Protein AF-A0A975JLU0-F1 (afdb_monomer)

Mean predicted aligned error: 11.68 Å

Solvent-accessible surface area (backbone atoms only — not comparable to full-atom values): 9708 Å² total; per-residue (Å²): 124,70,69,62,58,56,52,51,51,53,51,50,52,52,51,52,50,51,50,53,48,66,66,49,49,60,54,53,50,54,51,49,51,50,54,48,49,54,52,51,54,42,46,52,47,40,55,50,50,52,53,46,51,52,50,50,52,50,43,53,51,39,35,53,50,15,41,50,25,46,52,47,26,76,80,38,80,85,50,70,67,48,69,71,63,79,59,66,62,58,52,51,54,28,56,73,78,36,52,88,54,36,66,60,56,53,49,49,53,51,53,49,50,53,51,52,51,52,52,52,51,53,48,51,56,22,58,77,49,46,83,79,14,50,64,56,57,69,44,43,51,56,52,54,41,55,54,48,50,54,53,48,67,54,47,52,59,51,52,52,54,51,50,60,73,72,36,68,72,84,80,76,72,72,85,124

Secondary structure (DSSP, 8-state):
-HHHHHHHHHHHHHHHHHHHHHHHHHHHHHHHHHHHHHHHHHHHHHHHHHHHHHHHHHHHHHHHHHHHHHHHHHH-TTSPPPPPPPSHHHHHHHHHH-GGGHHHHHHHHHHHHHHHHHHHHHHHHHHHTGGGGHHHHHHHHHHHHHHHHHHHHHHHHHHHHHHHHHSPP-------

Foldseek 3Di:
DVVVVVVVVVVVVVVVVVVVCVVVVVVVVVVVVVVVVVVVLLVVLVVLLVVLLVVLVVQVVQLVQLLVQLLVCLVPVPRDRRDRDDCVVNLVSCVPRPVVLNVLVVVLVVVLVVVVVVLVVLCVVLVVVPPVSVVVNSCSSVVNSVVNVVSSVVSSVVSSVSSVVVRDDDPPPDDD

Nearest PDB structures (foldseek):
  3ja6-assembly1_H  TM=2.411E-01  e=6.064E+00  Escherichia coli

Structure (mmCIF, N/CA/C/O backbone):
data_AF-A0A975JLU0-F1
#
_entry.id   AF-A0A975JLU0-F1
#
loop_
_atom_site.group_PDB
_atom_site.id
_atom_site.type_symbol
_atom_site.label_atom_id
_atom_site.label_alt_id
_atom_site.label_comp_id
_atom_site.label_asym_id
_atom_site.label_entity_id
_atom_site.label_seq_id
_atom_site.pdbx_PDB_ins_code
_atom_site.Cartn_x
_atom_site.Cartn_y
_atom_site.Cartn_z
_atom_site.occupancy
_atom_site.B_iso_or_equiv
_atom_site.auth_seq_id
_atom_site.auth_comp_id
_atom_site.auth_asym_id
_atom_site.auth_atom_id
_atom_site.pdbx_PDB_model_num
ATOM 1 N N . MET A 1 1 ? 50.603 -13.512 -66.725 1.00 51.28 1 MET A N 1
ATOM 2 C CA . MET A 1 1 ? 50.697 -12.509 -65.638 1.00 51.28 1 MET A CA 1
ATOM 3 C C . MET A 1 1 ? 49.348 -11.945 -65.175 1.00 51.28 1 MET A C 1
ATOM 5 O O . MET A 1 1 ? 49.308 -11.326 -64.126 1.00 51.28 1 MET A O 1
ATOM 9 N N . THR A 1 2 ? 48.236 -12.146 -65.889 1.00 54.81 2 THR A N 1
ATOM 10 C CA . THR A 1 2 ? 46.916 -11.590 -65.521 1.00 54.81 2 THR A CA 1
ATOM 11 C C . THR A 1 2 ? 46.152 -12.393 -64.455 1.00 54.81 2 THR A C 1
ATOM 13 O O . THR A 1 2 ? 45.410 -11.800 -63.679 1.00 54.81 2 THR A O 1
ATOM 16 N N . ASN A 1 3 ? 46.369 -13.711 -64.353 1.00 59.28 3 ASN A N 1
ATOM 17 C CA . ASN A 1 3 ? 45.672 -14.564 -63.372 1.00 59.28 3 ASN A CA 1
ATOM 18 C C . ASN A 1 3 ? 46.152 -14.389 -61.921 1.00 59.28 3 ASN A C 1
ATOM 20 O O . ASN A 1 3 ? 45.347 -14.504 -61.003 1.00 59.28 3 ASN A O 1
ATOM 24 N N . GLU A 1 4 ? 47.432 -14.087 -61.691 1.00 55.72 4 GLU A N 1
ATOM 25 C CA . GLU A 1 4 ? 47.966 -13.923 -60.328 1.00 55.72 4 GLU A CA 1
ATOM 26 C C . GLU A 1 4 ? 47.479 -12.625 -59.670 1.00 55.72 4 GLU A C 1
ATOM 28 O O . GLU A 1 4 ? 47.138 -12.618 -58.491 1.00 55.72 4 GLU A O 1
ATOM 33 N N . VAL A 1 5 ? 47.347 -11.543 -60.444 1.00 59.03 5 VAL A N 1
ATOM 34 C CA . VAL A 1 5 ? 46.855 -10.247 -59.945 1.00 59.03 5 VAL A CA 1
ATOM 35 C C . VAL A 1 5 ? 45.383 -10.335 -59.528 1.00 59.03 5 VAL A C 1
ATOM 37 O O . VAL A 1 5 ? 45.006 -9.811 -58.482 1.00 59.03 5 VAL A O 1
ATOM 40 N N . ALA A 1 6 ? 44.554 -11.053 -60.294 1.00 59.97 6 ALA A N 1
ATOM 41 C CA . ALA A 1 6 ? 43.147 -11.267 -59.954 1.00 59.97 6 ALA A CA 1
ATOM 42 C C . ALA A 1 6 ? 42.980 -12.079 -58.656 1.00 59.97 6 ALA A C 1
ATOM 44 O O . ALA A 1 6 ? 42.126 -11.760 -57.829 1.00 59.97 6 ALA A O 1
ATOM 45 N N . LEU A 1 7 ? 43.829 -13.090 -58.444 1.00 61.34 7 LEU A N 1
ATOM 46 C CA . LEU A 1 7 ? 43.774 -13.955 -57.264 1.00 61.34 7 LEU A CA 1
ATOM 47 C C . LEU A 1 7 ? 44.225 -13.222 -55.988 1.00 61.34 7 LEU A C 1
ATOM 49 O O . LEU A 1 7 ? 43.607 -13.380 -54.936 1.00 61.34 7 LEU A O 1
ATOM 53 N N . VAL A 1 8 ? 45.233 -12.350 -56.095 1.00 67.25 8 VAL A N 1
ATOM 54 C CA . VAL A 1 8 ? 45.693 -11.488 -54.991 1.00 67.25 8 VAL A CA 1
ATOM 55 C C . VAL A 1 8 ? 44.637 -10.450 -54.605 1.00 67.25 8 VAL A C 1
ATOM 57 O O . VAL A 1 8 ? 44.420 -10.216 -53.418 1.00 67.25 8 VAL A O 1
ATOM 60 N N . ILE A 1 9 ? 43.929 -9.863 -55.576 1.00 63.38 9 ILE A N 1
ATOM 61 C CA . ILE A 1 9 ? 42.863 -8.885 -55.304 1.00 63.38 9 ILE A CA 1
ATOM 62 C C . ILE A 1 9 ? 41.672 -9.547 -54.597 1.00 63.38 9 ILE A C 1
ATOM 64 O O . ILE A 1 9 ? 41.168 -9.006 -53.614 1.00 63.38 9 ILE A O 1
ATOM 68 N N . VAL A 1 10 ? 41.248 -10.735 -55.040 1.00 66.25 10 VAL A N 1
ATOM 69 C CA . VAL A 1 10 ? 40.150 -11.476 -54.391 1.00 66.25 10 VAL A CA 1
ATOM 70 C C . VAL A 1 10 ? 40.536 -11.902 -52.972 1.00 66.25 10 VAL A C 1
ATOM 72 O O . VAL A 1 10 ? 39.734 -11.743 -52.051 1.00 66.25 10 VAL A O 1
ATOM 75 N N . ALA A 1 11 ? 41.772 -12.366 -52.765 1.00 64.94 11 ALA A N 1
ATOM 76 C CA . ALA A 1 11 ? 42.277 -12.698 -51.435 1.00 64.94 11 ALA A CA 1
ATOM 77 C C . ALA A 1 11 ? 42.342 -11.462 -50.518 1.00 64.94 11 ALA A C 1
ATOM 79 O O . ALA A 1 11 ? 41.907 -11.527 -49.369 1.00 64.94 11 ALA A O 1
ATOM 80 N N . ALA A 1 12 ? 42.806 -10.317 -51.026 1.00 57.72 12 ALA A N 1
ATOM 81 C CA . ALA A 1 12 ? 42.877 -9.072 -50.263 1.00 57.72 12 ALA A CA 1
ATOM 82 C C . ALA A 1 12 ? 41.486 -8.550 -49.862 1.00 57.72 12 ALA A C 1
ATOM 84 O O . ALA A 1 12 ? 41.277 -8.188 -48.706 1.00 57.72 12 ALA A O 1
ATOM 85 N N . ILE A 1 13 ? 40.511 -8.567 -50.776 1.00 63.78 13 ILE A N 1
ATOM 86 C CA . ILE A 1 13 ? 39.129 -8.149 -50.485 1.00 63.78 13 ILE A CA 1
ATOM 87 C C . ILE A 1 13 ? 38.467 -9.117 -49.494 1.00 63.78 13 ILE A C 1
ATOM 89 O O . ILE A 1 13 ? 37.795 -8.675 -48.563 1.00 63.78 13 ILE A O 1
ATOM 93 N N . GLY A 1 14 ? 38.699 -10.426 -49.641 1.00 57.22 14 GLY A N 1
ATOM 94 C CA . GLY A 1 14 ? 38.189 -11.445 -48.722 1.00 57.22 14 GLY A CA 1
ATOM 95 C C . GLY A 1 14 ? 38.720 -11.284 -47.293 1.00 57.22 14 GLY A C 1
ATOM 96 O O . GLY A 1 14 ? 37.941 -11.356 -46.342 1.00 57.22 14 GLY A O 1
ATOM 97 N N . VAL A 1 15 ? 40.018 -10.997 -47.139 1.00 58.75 15 VAL A N 1
ATOM 98 C CA . VAL A 1 15 ? 40.673 -10.761 -45.837 1.00 58.75 15 VAL A CA 1
ATOM 99 C C . VAL A 1 15 ? 40.237 -9.431 -45.213 1.00 58.75 15 VAL A C 1
ATOM 101 O O . VAL A 1 15 ? 39.963 -9.378 -44.017 1.00 58.75 15 VAL A O 1
ATOM 104 N N . ILE A 1 16 ? 40.090 -8.362 -46.004 1.00 58.69 16 ILE A N 1
ATOM 105 C CA . ILE A 1 16 ? 39.598 -7.065 -45.505 1.00 58.69 16 ILE A CA 1
ATOM 106 C C . ILE A 1 16 ? 38.128 -7.167 -45.075 1.00 58.69 16 ILE A C 1
ATOM 108 O O . ILE A 1 16 ? 37.760 -6.644 -44.024 1.00 58.69 16 ILE A O 1
ATOM 112 N N . GLY A 1 17 ? 37.292 -7.878 -45.837 1.00 56.75 17 GLY A N 1
ATOM 113 C CA . GLY A 1 17 ? 35.885 -8.102 -45.501 1.00 56.75 17 GLY A CA 1
ATOM 114 C C . GLY A 1 17 ? 35.692 -8.945 -44.236 1.00 56.75 17 GLY A C 1
ATOM 115 O O . GLY A 1 17 ? 34.852 -8.611 -43.401 1.00 56.75 17 GLY A O 1
ATOM 116 N N . THR A 1 18 ? 36.500 -9.994 -44.044 1.00 59.56 18 THR A N 1
ATOM 117 C CA . THR A 1 18 ? 36.472 -10.799 -42.808 1.00 59.56 18 THR A CA 1
ATOM 118 C C . THR A 1 18 ? 37.013 -10.030 -41.606 1.00 59.56 18 THR A C 1
ATOM 120 O O . THR A 1 18 ? 36.393 -10.080 -40.546 1.00 59.56 18 THR A O 1
ATOM 123 N N . LEU A 1 19 ? 38.083 -9.241 -41.770 1.00 54.47 19 LEU A N 1
ATOM 124 C CA . LEU A 1 19 ? 38.583 -8.350 -40.718 1.00 54.47 19 LEU A CA 1
ATOM 125 C C . LEU A 1 19 ? 37.526 -7.311 -40.317 1.00 54.47 19 LEU A C 1
ATOM 127 O O . LEU A 1 19 ? 37.208 -7.191 -39.133 1.00 54.47 19 LEU A O 1
ATOM 131 N N . ALA A 1 20 ? 36.901 -6.630 -41.280 1.00 55.19 20 ALA A N 1
ATOM 132 C CA . ALA A 1 20 ? 35.824 -5.676 -41.018 1.00 55.19 20 ALA A CA 1
ATOM 133 C C . ALA A 1 20 ? 34.623 -6.330 -40.307 1.00 55.19 20 ALA A C 1
ATOM 135 O O . ALA A 1 20 ? 34.105 -5.773 -39.338 1.00 55.19 20 ALA A O 1
ATOM 136 N N . ALA A 1 21 ? 34.225 -7.544 -40.705 1.00 54.06 21 ALA A N 1
ATOM 137 C CA . ALA A 1 21 ? 33.170 -8.299 -40.027 1.00 54.06 21 ALA A CA 1
ATOM 138 C C . ALA A 1 21 ? 33.541 -8.653 -38.573 1.00 54.06 21 ALA A C 1
ATOM 140 O O . ALA A 1 21 ? 32.705 -8.521 -37.678 1.00 54.06 21 ALA A O 1
ATOM 141 N N . SER A 1 22 ? 34.797 -9.025 -38.305 1.00 57.69 22 SER A N 1
ATOM 142 C CA . SER A 1 22 ? 35.272 -9.326 -36.946 1.00 57.69 22 SER A CA 1
ATOM 143 C C . SER A 1 22 ? 35.394 -8.102 -36.030 1.00 57.69 22 SER A C 1
ATOM 145 O O . SER A 1 22 ? 35.267 -8.251 -34.818 1.00 57.69 22 SER A O 1
ATOM 147 N N . PHE A 1 23 ? 35.554 -6.891 -36.575 1.00 57.53 23 PHE A N 1
ATOM 148 C CA . PHE A 1 23 ? 35.506 -5.657 -35.780 1.00 57.53 23 PHE A CA 1
ATOM 149 C C . PHE A 1 23 ? 34.082 -5.168 -35.519 1.00 57.53 23 PHE A C 1
ATOM 151 O O . PHE A 1 23 ? 33.832 -4.578 -34.474 1.00 57.53 23 PHE A O 1
ATOM 158 N N . VAL A 1 24 ? 33.140 -5.420 -36.428 1.00 55.19 24 VAL A N 1
ATOM 159 C CA . VAL A 1 24 ? 31.769 -4.894 -36.339 1.00 55.19 24 VAL A CA 1
ATOM 160 C C . VAL A 1 24 ? 30.826 -5.856 -35.597 1.00 55.19 24 VAL A C 1
ATOM 162 O O . VAL A 1 24 ? 29.958 -5.412 -34.843 1.00 55.19 24 VAL A O 1
ATOM 165 N N . SER A 1 25 ? 31.036 -7.172 -35.713 1.00 59.91 25 SER A N 1
ATOM 166 C CA . SER A 1 25 ? 30.231 -8.205 -35.036 1.00 59.91 25 SER A CA 1
ATOM 167 C C . SER A 1 25 ? 30.176 -8.065 -33.500 1.00 59.91 25 SER A C 1
ATOM 169 O O . SER A 1 25 ? 29.077 -8.152 -32.950 1.00 59.91 25 SER A O 1
ATOM 171 N N . PRO A 1 26 ? 31.278 -7.772 -32.777 1.00 66.44 26 PRO A N 1
ATOM 172 C CA . PRO A 1 26 ? 31.238 -7.600 -31.322 1.00 66.44 26 PRO A CA 1
ATOM 173 C C . PRO A 1 26 ? 30.412 -6.386 -30.877 1.00 66.44 26 PRO A C 1
ATOM 175 O O . PRO A 1 26 ? 29.805 -6.413 -29.808 1.00 66.44 26 PRO A O 1
ATOM 178 N N . PHE A 1 27 ? 30.360 -5.317 -31.681 1.00 66.81 27 PHE A N 1
ATOM 179 C CA . PHE A 1 27 ? 29.538 -4.143 -31.370 1.00 66.81 27 PHE A CA 1
ATOM 180 C C . PHE A 1 27 ? 28.050 -4.431 -31.555 1.00 66.81 27 PHE A C 1
ATOM 182 O O . PHE A 1 27 ? 27.261 -4.051 -30.693 1.00 66.81 27 PHE A O 1
ATOM 189 N N . TYR A 1 28 ? 27.664 -5.144 -32.619 1.00 65.81 28 TYR A N 1
ATOM 190 C CA . TYR A 1 28 ? 26.274 -5.568 -32.808 1.00 65.81 28 TYR A CA 1
ATOM 191 C C . TYR A 1 28 ? 25.832 -6.592 -31.764 1.00 65.81 28 TYR A C 1
ATOM 193 O O . TYR A 1 28 ? 24.718 -6.480 -31.265 1.00 65.81 28 TYR A O 1
ATOM 201 N N . GLN A 1 29 ? 26.697 -7.535 -31.381 1.00 71.06 29 GLN A N 1
ATOM 202 C CA . GLN A 1 29 ? 26.405 -8.477 -30.296 1.00 71.06 29 GLN A CA 1
ATOM 203 C C . GLN A 1 29 ? 26.200 -7.746 -28.967 1.00 71.06 29 GLN A C 1
ATOM 205 O O . GLN A 1 29 ? 25.155 -7.914 -28.350 1.00 71.06 29 GLN A O 1
ATOM 210 N N . ARG A 1 30 ? 27.107 -6.836 -28.581 1.00 72.44 30 ARG A N 1
ATOM 211 C CA . ARG A 1 30 ? 26.947 -6.023 -27.361 1.00 72.44 30 ARG A CA 1
ATOM 212 C C . ARG A 1 30 ? 25.709 -5.126 -27.402 1.00 72.44 30 ARG A C 1
ATOM 214 O O . ARG A 1 30 ? 25.048 -4.958 -26.384 1.00 72.44 30 ARG A O 1
ATOM 221 N N . ALA A 1 31 ? 25.396 -4.525 -28.550 1.00 69.25 31 ALA A N 1
ATOM 222 C CA . ALA A 1 31 ? 24.196 -3.704 -28.706 1.00 69.25 31 ALA A CA 1
ATOM 223 C C . ALA A 1 31 ? 22.915 -4.547 -28.624 1.00 69.25 31 ALA A C 1
ATOM 225 O O . ALA A 1 31 ? 21.943 -4.123 -28.006 1.00 69.25 31 ALA A O 1
ATOM 226 N N . HIS A 1 32 ? 22.923 -5.750 -29.201 1.00 72.94 32 HIS A N 1
ATOM 227 C CA . HIS A 1 32 ? 21.802 -6.682 -29.143 1.00 72.94 32 HIS A CA 1
ATOM 228 C C . HIS A 1 32 ? 21.592 -7.247 -27.732 1.00 72.94 32 HIS A C 1
ATOM 230 O O . HIS A 1 32 ? 20.457 -7.304 -27.271 1.00 72.94 32 HIS A O 1
ATOM 236 N N . GLU A 1 33 ? 22.667 -7.597 -27.023 1.00 74.88 33 GLU A N 1
ATOM 237 C CA . GLU A 1 33 ? 22.627 -8.029 -25.621 1.00 74.88 33 GLU A CA 1
ATOM 238 C C . GLU A 1 33 ? 22.099 -6.924 -24.705 1.00 74.88 33 GLU A C 1
ATOM 240 O O . GLU A 1 33 ? 21.206 -7.185 -23.907 1.00 74.88 33 GLU A O 1
ATOM 245 N N . LYS A 1 34 ? 22.576 -5.680 -24.867 1.00 76.06 34 LYS A N 1
ATOM 246 C CA . LYS A 1 34 ? 22.047 -4.522 -24.127 1.00 76.06 34 LYS A CA 1
ATOM 247 C C . LYS A 1 34 ? 20.566 -4.299 -24.398 1.00 76.06 34 LYS A C 1
ATOM 249 O O . LYS A 1 34 ? 19.791 -4.167 -23.464 1.00 76.06 34 LYS A O 1
ATOM 254 N N . TRP A 1 35 ? 20.163 -4.321 -25.664 1.00 76.19 35 TRP A N 1
ATOM 255 C CA . TRP A 1 35 ? 18.760 -4.178 -26.049 1.00 76.19 35 TRP A CA 1
ATOM 256 C C . TRP A 1 35 ? 17.877 -5.294 -25.477 1.00 76.19 35 TRP A C 1
ATOM 258 O O . TRP A 1 35 ? 16.734 -5.050 -25.089 1.00 76.19 35 TRP A O 1
ATOM 268 N N . LYS A 1 36 ? 18.393 -6.528 -25.429 1.00 75.88 36 LYS A N 1
ATOM 269 C CA . LYS A 1 36 ? 17.683 -7.668 -24.846 1.00 75.88 36 LYS A CA 1
ATOM 270 C C . LYS A 1 36 ? 17.549 -7.504 -23.331 1.00 75.88 36 LYS A C 1
ATOM 272 O O . LYS A 1 36 ? 16.439 -7.643 -22.831 1.00 75.88 36 LYS A O 1
ATOM 277 N N . ALA A 1 37 ? 18.633 -7.135 -22.649 1.00 77.31 37 ALA A N 1
ATOM 278 C CA . ALA A 1 37 ? 18.637 -6.848 -21.217 1.00 77.31 37 ALA A CA 1
ATOM 279 C C . ALA A 1 37 ? 17.658 -5.716 -20.867 1.00 77.31 37 ALA A C 1
ATOM 281 O O . ALA A 1 37 ? 16.823 -5.885 -19.993 1.00 77.31 37 ALA A O 1
ATOM 282 N N . GLU A 1 38 ? 17.653 -4.618 -21.629 1.00 79.12 38 GLU A N 1
ATOM 283 C CA . GLU A 1 38 ? 16.704 -3.513 -21.435 1.00 79.12 38 GLU A CA 1
ATOM 284 C C . GLU A 1 38 ? 15.244 -3.966 -21.581 1.00 79.12 38 GLU A C 1
ATOM 286 O O . GLU A 1 38 ? 14.379 -3.539 -20.819 1.00 79.12 38 GLU A O 1
ATOM 291 N N . ARG A 1 39 ? 14.934 -4.845 -22.544 1.00 81.12 39 ARG A N 1
ATOM 292 C CA . ARG A 1 39 ? 13.573 -5.387 -22.694 1.00 81.12 39 ARG A CA 1
ATOM 293 C C . ARG A 1 39 ? 13.184 -6.328 -21.560 1.00 81.12 39 ARG A C 1
ATOM 295 O O . ARG A 1 39 ? 12.021 -6.306 -21.158 1.00 81.12 39 ARG A O 1
ATOM 302 N N . GLU A 1 40 ? 14.117 -7.152 -21.095 1.00 81.75 40 GLU A N 1
ATOM 303 C CA . GLU A 1 40 ? 13.920 -8.053 -19.956 1.00 81.75 40 GLU A CA 1
ATOM 304 C C . GLU A 1 40 ? 13.697 -7.241 -18.670 1.00 81.75 40 GLU A C 1
ATOM 306 O O . GLU A 1 40 ? 12.698 -7.461 -17.990 1.00 81.75 40 GLU A O 1
ATOM 311 N N . ASP A 1 41 ? 14.505 -6.211 -18.412 1.00 82.56 41 ASP A N 1
ATOM 312 C CA . ASP A 1 41 ? 14.335 -5.292 -17.279 1.00 82.56 41 ASP A CA 1
ATOM 313 C C . ASP A 1 41 ? 12.979 -4.569 -17.331 1.00 82.56 41 ASP A C 1
ATOM 315 O O . ASP A 1 41 ? 12.260 -4.484 -16.335 1.00 82.56 41 ASP A O 1
ATOM 319 N N . GLN A 1 42 ? 12.566 -4.101 -18.514 1.00 85.25 42 GLN A N 1
ATOM 320 C CA . GLN A 1 42 ? 11.252 -3.478 -18.696 1.00 85.25 42 GLN A CA 1
ATOM 321 C C . GLN A 1 42 ? 10.086 -4.456 -18.516 1.00 85.25 42 GLN A C 1
ATOM 323 O O . GLN A 1 42 ? 8.978 -4.030 -18.182 1.00 85.25 42 GLN A O 1
ATOM 328 N N . ALA A 1 43 ? 10.273 -5.740 -18.823 1.00 86.50 43 ALA A N 1
ATOM 329 C CA . ALA A 1 43 ? 9.273 -6.769 -18.551 1.00 86.50 43 ALA A CA 1
ATOM 330 C C . ALA A 1 43 ? 9.168 -7.014 -17.041 1.00 86.50 43 ALA A C 1
ATOM 332 O O . ALA A 1 43 ? 8.073 -6.932 -16.499 1.00 86.50 43 ALA A O 1
ATOM 333 N N . ILE A 1 44 ? 10.304 -7.155 -16.351 1.00 89.31 44 ILE A N 1
ATOM 334 C CA . ILE A 1 44 ? 10.356 -7.323 -14.893 1.00 89.31 44 ILE A CA 1
ATOM 335 C C . ILE A 1 44 ? 9.669 -6.156 -14.175 1.00 89.31 44 ILE A C 1
ATOM 337 O O . ILE A 1 44 ? 8.880 -6.382 -13.263 1.00 89.31 44 ILE A O 1
ATOM 341 N N . LEU A 1 45 ? 9.919 -4.909 -14.590 1.00 89.00 45 LEU A N 1
ATOM 342 C CA . LEU A 1 45 ? 9.258 -3.742 -13.992 1.00 89.00 45 LEU A CA 1
ATOM 343 C C . LEU A 1 45 ? 7.735 -3.777 -14.162 1.00 89.00 45 LEU A C 1
ATOM 345 O O . LEU A 1 45 ? 7.013 -3.388 -13.250 1.00 89.00 45 LEU A O 1
ATOM 349 N N . ARG A 1 46 ? 7.233 -4.262 -15.302 1.00 89.50 46 ARG A N 1
ATOM 350 C CA . ARG A 1 46 ? 5.790 -4.416 -15.529 1.00 89.50 46 ARG A CA 1
ATOM 351 C C . ARG A 1 46 ? 5.193 -5.508 -14.652 1.00 89.50 46 ARG A C 1
ATOM 353 O O . ARG A 1 46 ? 4.206 -5.241 -13.974 1.00 89.50 46 ARG A O 1
ATOM 360 N N . ASP A 1 47 ? 5.832 -6.672 -14.601 1.00 92.88 47 ASP A N 1
ATOM 361 C CA . ASP A 1 47 ? 5.390 -7.788 -13.761 1.00 92.88 47 ASP A CA 1
ATOM 362 C C . ASP A 1 47 ? 5.359 -7.379 -12.279 1.00 92.88 47 ASP A C 1
ATOM 364 O O . ASP A 1 47 ? 4.440 -7.720 -11.539 1.00 92.88 47 ASP A O 1
ATOM 368 N N . LYS A 1 48 ? 6.342 -6.584 -11.835 1.00 92.94 48 LYS A N 1
ATO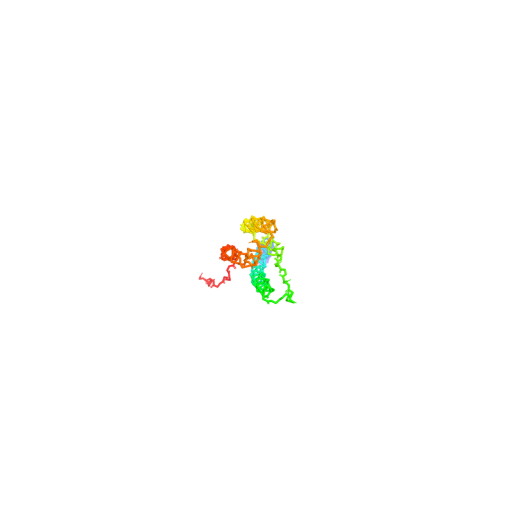M 369 C CA . LYS A 1 48 ? 6.398 -6.078 -10.457 1.00 92.94 48 LYS A CA 1
ATOM 370 C C . LYS A 1 48 ? 5.408 -4.957 -10.176 1.00 92.94 48 LYS A C 1
ATOM 372 O O . LYS A 1 48 ? 4.954 -4.848 -9.040 1.00 92.94 48 LYS A O 1
ATOM 377 N N . ALA A 1 49 ? 5.050 -4.150 -11.172 1.00 91.44 49 ALA A N 1
ATOM 378 C CA . ALA A 1 49 ? 3.961 -3.188 -11.039 1.00 91.44 49 ALA A CA 1
ATOM 379 C C . ALA A 1 49 ? 2.612 -3.904 -10.868 1.00 91.44 49 ALA A C 1
ATOM 381 O O . ALA A 1 49 ? 1.829 -3.515 -10.006 1.00 91.44 49 ALA A O 1
ATOM 382 N N . GLU A 1 50 ? 2.368 -4.965 -11.643 1.00 92.44 50 GLU A N 1
ATOM 383 C CA . GLU A 1 50 ? 1.170 -5.804 -11.520 1.00 92.44 50 GLU A CA 1
ATOM 384 C C . GLU A 1 50 ? 1.110 -6.486 -10.149 1.00 92.44 50 GLU A C 1
ATOM 386 O O . GLU A 1 50 ? 0.128 -6.315 -9.430 1.00 92.44 50 GLU A O 1
ATOM 391 N N . GLU A 1 51 ? 2.207 -7.123 -9.717 1.00 93.50 51 GLU A N 1
ATOM 392 C CA . GLU A 1 51 ? 2.305 -7.715 -8.375 1.00 93.50 51 GLU A CA 1
ATOM 393 C C . GLU A 1 51 ? 2.027 -6.675 -7.276 1.00 93.50 51 GLU A C 1
ATOM 395 O O . GLU A 1 51 ? 1.326 -6.955 -6.306 1.00 93.50 51 GLU A O 1
ATOM 400 N N . LEU A 1 52 ? 2.535 -5.447 -7.422 1.00 92.94 52 LEU A N 1
ATOM 401 C CA . LEU A 1 52 ? 2.287 -4.375 -6.459 1.00 92.94 52 LEU A CA 1
ATOM 402 C C . LEU A 1 52 ? 0.819 -3.925 -6.451 1.00 92.94 52 LEU A C 1
ATOM 404 O O . LEU A 1 52 ? 0.284 -3.615 -5.387 1.00 92.94 52 LEU A O 1
ATOM 408 N N . PHE A 1 53 ? 0.149 -3.891 -7.602 1.00 92.38 53 PHE A N 1
ATOM 409 C CA . PHE A 1 53 ? -1.272 -3.551 -7.672 1.00 92.38 53 PHE A CA 1
ATOM 410 C C . PHE A 1 53 ? -2.157 -4.618 -7.035 1.00 92.38 53 PHE A C 1
ATOM 412 O O . PHE A 1 53 ? -3.054 -4.247 -6.272 1.00 92.38 53 PHE A O 1
ATOM 419 N N . ASP A 1 54 ? -1.852 -5.892 -7.267 1.00 92.94 54 ASP A N 1
ATOM 420 C CA . ASP A 1 54 ? -2.542 -7.019 -6.640 1.00 92.94 54 ASP A CA 1
ATOM 421 C C . ASP A 1 54 ? -2.369 -7.005 -5.118 1.00 92.94 54 ASP A C 1
ATOM 423 O O . ASP A 1 54 ? -3.329 -7.193 -4.368 1.00 92.94 54 ASP A O 1
ATOM 427 N N . GLU A 1 55 ? -1.158 -6.716 -4.636 1.00 92.69 55 GLU A N 1
ATOM 428 C CA . GLU A 1 55 ? -0.888 -6.586 -3.203 1.00 92.69 55 GLU A CA 1
ATOM 429 C C . GLU A 1 55 ? -1.639 -5.400 -2.584 1.00 92.69 55 GLU A C 1
ATOM 431 O O . GLU A 1 55 ? -2.175 -5.515 -1.481 1.00 92.69 55 GLU A O 1
ATOM 436 N N . ILE A 1 56 ? -1.759 -4.277 -3.300 1.00 90.25 56 ILE A N 1
ATOM 437 C CA . ILE A 1 56 ? -2.586 -3.142 -2.868 1.00 90.25 56 ILE A CA 1
ATOM 438 C C . ILE A 1 56 ? -4.071 -3.534 -2.801 1.00 90.25 56 ILE A C 1
ATOM 440 O O . ILE A 1 56 ? -4.744 -3.188 -1.830 1.00 90.25 56 ILE A O 1
ATOM 444 N N . ASP A 1 57 ? -4.597 -4.265 -3.785 1.00 89.00 57 ASP A N 1
ATOM 445 C CA . ASP A 1 57 ? -6.000 -4.704 -3.777 1.00 89.00 57 ASP A CA 1
ATOM 446 C C . ASP A 1 57 ? -6.280 -5.724 -2.665 1.00 89.00 57 ASP A C 1
ATOM 448 O O . ASP A 1 57 ? -7.285 -5.622 -1.950 1.00 89.00 57 ASP A O 1
ATOM 452 N N . SER A 1 58 ? -5.359 -6.666 -2.455 1.00 89.88 58 SER A N 1
ATOM 453 C CA . SER A 1 58 ? -5.394 -7.613 -1.338 1.00 89.88 58 SER A CA 1
ATOM 454 C C . SER A 1 58 ? -5.395 -6.883 0.006 1.00 89.88 58 SER A C 1
ATOM 456 O O . SER A 1 58 ? -6.216 -7.176 0.879 1.00 89.88 58 SER A O 1
ATOM 458 N N . TYR A 1 59 ? -4.545 -5.864 0.151 1.00 88.00 59 TYR A N 1
ATOM 459 C CA . TYR A 1 59 ? -4.479 -5.024 1.342 1.00 88.00 59 TYR A CA 1
ATOM 460 C C . TYR A 1 59 ? -5.800 -4.297 1.618 1.00 88.00 59 TYR A C 1
ATOM 462 O O . TYR A 1 59 ? -6.305 -4.334 2.742 1.00 88.00 59 TYR A O 1
ATOM 470 N N . VAL A 1 60 ? -6.405 -3.688 0.593 1.00 85.00 60 VAL A N 1
ATOM 471 C CA . VAL A 1 60 ? -7.712 -3.016 0.702 1.00 85.00 60 VAL A CA 1
ATOM 472 C C . VAL A 1 60 ? -8.797 -3.989 1.140 1.00 85.00 60 VAL A C 1
ATOM 474 O O . VAL A 1 60 ? -9.569 -3.682 2.050 1.00 85.00 60 VAL A O 1
ATOM 477 N N . SER A 1 61 ? -8.851 -5.166 0.516 1.00 86.06 61 SER A N 1
ATOM 478 C CA . SER A 1 61 ? -9.826 -6.206 0.847 1.00 86.06 61 SER A CA 1
ATOM 479 C C . SER A 1 61 ? -9.642 -6.714 2.278 1.00 86.06 61 SER A C 1
ATOM 481 O O . SER A 1 61 ? -10.601 -6.760 3.053 1.00 86.06 61 SER A O 1
ATOM 483 N N . GLY A 1 62 ? -8.405 -7.029 2.673 1.00 85.50 62 GLY A N 1
ATOM 484 C CA . GLY A 1 62 ? -8.075 -7.475 4.027 1.00 85.50 62 GLY A CA 1
ATOM 485 C C . GLY A 1 62 ? -8.439 -6.430 5.079 1.00 85.50 62 GLY A C 1
ATOM 486 O O . GLY A 1 62 ? -9.027 -6.758 6.109 1.00 85.50 62 GLY A O 1
ATOM 487 N N . TYR A 1 63 ? -8.185 -5.157 4.784 1.00 80.44 63 TYR A N 1
ATOM 488 C CA . TYR A 1 63 ? -8.596 -4.056 5.640 1.00 80.44 63 TYR A CA 1
ATOM 489 C C . TYR A 1 63 ? -10.125 -3.938 5.763 1.00 80.44 63 TYR A C 1
ATOM 491 O O . TYR A 1 63 ? -10.648 -3.865 6.874 1.00 80.44 63 TYR A O 1
ATOM 499 N N . GLN A 1 64 ? -10.867 -3.978 4.651 1.00 80.12 64 GLN A N 1
ATOM 500 C CA . GLN A 1 64 ? -12.334 -3.942 4.686 1.00 80.12 64 GLN A CA 1
ATOM 501 C C . GLN A 1 64 ? -12.906 -5.093 5.520 1.00 80.12 64 GLN A C 1
ATOM 503 O O . GLN A 1 64 ? -13.837 -4.894 6.300 1.00 80.12 64 GLN A O 1
ATOM 508 N N . GLN A 1 65 ? -12.326 -6.289 5.409 1.00 84.44 65 GLN A N 1
ATOM 509 C CA . GLN A 1 65 ? -12.722 -7.440 6.218 1.00 84.44 65 GLN A CA 1
ATOM 510 C C . GLN A 1 65 ? -12.416 -7.238 7.707 1.00 84.44 65 GLN A C 1
ATOM 512 O O . GLN A 1 65 ? -13.260 -7.571 8.541 1.00 84.44 65 GLN A O 1
ATOM 517 N N . ALA A 1 66 ? -11.256 -6.668 8.051 1.00 81.19 66 ALA A N 1
ATOM 518 C CA . ALA A 1 66 ? -10.914 -6.303 9.425 1.00 81.19 66 ALA A CA 1
ATOM 519 C C . ALA A 1 66 ? -11.949 -5.329 10.007 1.00 81.19 66 ALA A C 1
ATOM 521 O O . ALA A 1 66 ? -12.539 -5.601 11.054 1.00 81.19 66 ALA A O 1
ATOM 522 N N . SER A 1 67 ? -12.277 -4.269 9.270 1.00 74.75 67 SER A N 1
ATOM 523 C CA . SER A 1 67 ? -13.313 -3.304 9.638 1.00 74.75 67 SER A CA 1
ATOM 524 C C . SER A 1 67 ? -14.692 -3.935 9.826 1.00 74.75 67 SER A C 1
ATOM 526 O O . SER A 1 67 ? -15.336 -3.715 10.852 1.00 74.75 67 SER A O 1
ATOM 528 N N . VAL A 1 68 ? -15.146 -4.754 8.872 1.00 79.69 68 VAL A N 1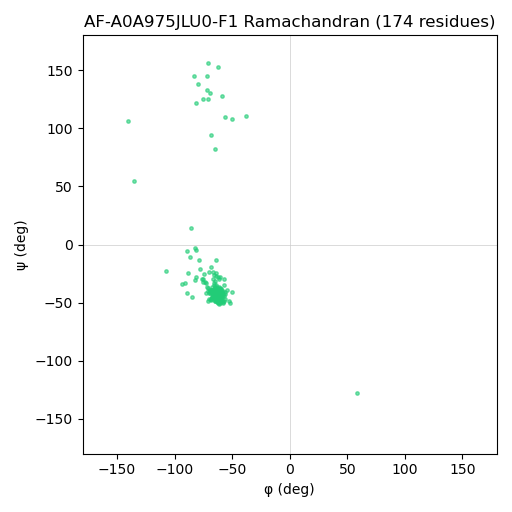
ATOM 529 C CA . VAL A 1 68 ? -16.441 -5.447 8.964 1.00 79.69 68 VAL A CA 1
ATOM 530 C C . VAL A 1 68 ? -16.475 -6.372 10.176 1.00 79.69 68 VAL A C 1
ATOM 532 O O . VAL A 1 68 ? -17.462 -6.366 10.905 1.00 79.69 68 VAL A O 1
ATOM 535 N N . SER A 1 69 ? -15.404 -7.127 10.432 1.00 81.06 69 SER A N 1
ATOM 536 C CA . SER A 1 69 ? -15.333 -8.025 11.590 1.00 81.06 69 SER A CA 1
ATOM 537 C C . SER A 1 69 ? -15.366 -7.266 12.920 1.00 81.06 69 SER A C 1
ATOM 539 O O . SER A 1 69 ? -16.064 -7.676 13.846 1.00 81.06 69 SER A O 1
ATOM 541 N N . ALA A 1 70 ? -14.698 -6.111 12.996 1.00 74.38 70 ALA A N 1
ATOM 542 C CA . ALA A 1 70 ? -14.698 -5.267 14.183 1.00 74.38 70 ALA A CA 1
ATOM 543 C C . ALA A 1 70 ? -16.087 -4.667 14.455 1.00 74.38 70 ALA 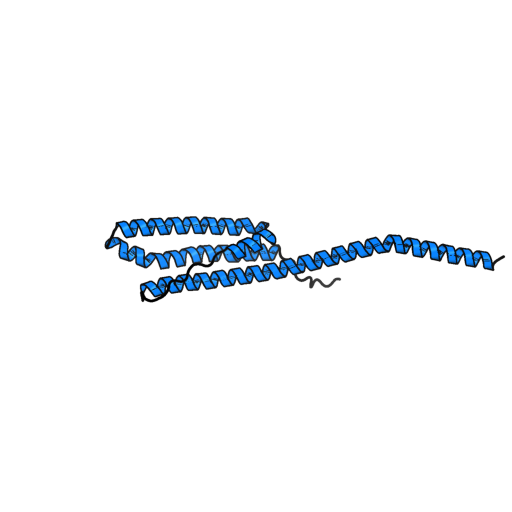A C 1
ATOM 545 O O . ALA A 1 70 ? -16.540 -4.660 15.598 1.00 74.38 70 ALA A O 1
ATOM 546 N N . VAL A 1 71 ? -16.798 -4.221 13.412 1.00 74.19 71 VAL A N 1
ATOM 547 C CA . VAL A 1 71 ? -18.177 -3.719 13.538 1.00 74.19 71 VAL A CA 1
ATOM 548 C C . VAL A 1 71 ? -19.157 -4.848 13.858 1.00 74.19 71 VAL A C 1
ATOM 550 O O . VAL A 1 71 ? -20.030 -4.679 14.705 1.00 74.19 71 VAL A O 1
ATOM 553 N N . ALA A 1 72 ? -19.017 -6.013 13.225 1.00 78.50 72 ALA 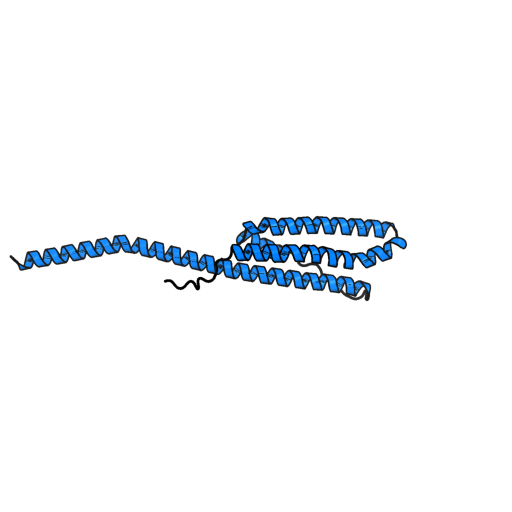A N 1
ATOM 554 C CA . ALA A 1 72 ? -19.859 -7.174 13.497 1.00 78.50 72 ALA A CA 1
ATOM 555 C C . ALA A 1 72 ? -19.729 -7.630 14.956 1.00 78.50 72 ALA A C 1
ATOM 557 O O . ALA A 1 72 ? -20.742 -7.937 15.585 1.00 78.50 72 ALA A O 1
ATOM 558 N N . ARG A 1 73 ? -18.518 -7.564 15.525 1.00 7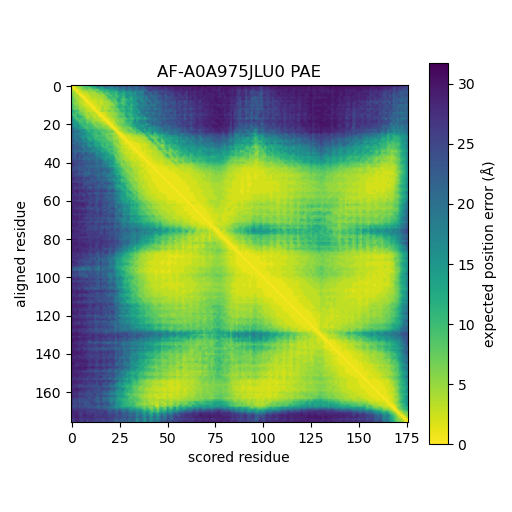7.25 73 ARG A N 1
ATOM 559 C CA . ARG A 1 73 ? -18.281 -7.884 16.934 1.00 77.25 73 ARG A CA 1
ATOM 560 C C . ARG A 1 73 ? -19.014 -6.968 17.915 1.00 77.25 73 ARG A C 1
ATOM 562 O O . ARG A 1 73 ? -19.371 -7.410 19.000 1.00 77.25 73 ARG A O 1
ATOM 569 N N . LEU A 1 74 ? -19.293 -5.716 17.538 1.00 72.06 74 LEU A N 1
ATOM 570 C CA . LEU A 1 74 ? -20.110 -4.810 18.360 1.00 72.06 74 LEU A CA 1
ATOM 571 C C . LEU A 1 74 ? -21.562 -5.288 18.497 1.00 72.06 74 LEU A C 1
ATOM 573 O O . LEU A 1 74 ? -22.240 -4.924 19.455 1.00 72.06 74 LEU A O 1
ATOM 577 N N . LYS A 1 75 ? -22.052 -6.062 17.522 1.00 78.75 75 LYS A N 1
ATOM 578 C CA . LYS A 1 75 ? -23.400 -6.639 17.517 1.00 78.75 75 LYS A CA 1
ATOM 579 C C . LYS A 1 75 ? -23.419 -8.056 18.097 1.00 78.75 75 LYS A C 1
ATOM 581 O O . LYS A 1 75 ? -24.411 -8.437 18.709 1.00 78.75 75 LYS A O 1
ATOM 586 N N . ASP A 1 76 ? -22.354 -8.820 17.872 1.00 79.62 76 ASP A N 1
ATOM 587 C CA . ASP A 1 76 ? -22.213 -10.212 18.289 1.00 79.62 76 ASP A CA 1
ATOM 588 C C . ASP A 1 76 ? -20.783 -10.482 18.780 1.00 79.62 76 ASP A C 1
ATOM 590 O O . ASP A 1 76 ? -19.843 -10.598 17.992 1.00 79.62 76 ASP A O 1
ATOM 594 N N . GLU A 1 77 ? -20.618 -10.610 20.096 1.00 75.25 77 GLU A N 1
ATOM 595 C CA . GLU A 1 77 ? -19.311 -10.783 20.742 1.00 75.25 77 GLU A CA 1
ATOM 596 C C . GLU A 1 77 ? -18.592 -12.090 20.354 1.00 75.25 77 GLU A C 1
ATOM 598 O O . GLU A 1 77 ? -17.388 -12.223 20.599 1.00 75.25 77 GLU A O 1
ATOM 603 N N . THR A 1 78 ? -19.294 -13.042 19.725 1.00 82.75 78 THR A N 1
ATOM 604 C CA . THR A 1 78 ? -18.725 -14.320 19.270 1.00 82.75 78 THR A CA 1
ATOM 605 C C . THR A 1 78 ? -17.940 -14.202 17.960 1.00 82.75 78 THR A C 1
ATOM 607 O O . THR A 1 78 ? -17.170 -15.103 17.624 1.00 82.75 78 THR A O 1
ATOM 610 N N . VAL A 1 79 ? -18.074 -13.083 17.236 1.00 81.56 79 VAL A N 1
ATOM 611 C CA . VAL A 1 79 ? -17.366 -12.845 15.971 1.00 81.56 79 VAL A CA 1
ATOM 612 C C . VAL A 1 79 ? -15.875 -12.607 16.226 1.00 81.56 79 VAL A C 1
ATOM 614 O O . VAL A 1 79 ? -15.480 -11.720 16.990 1.00 81.56 79 VAL A O 1
ATOM 617 N N . GLU A 1 80 ? -15.027 -13.386 15.557 1.00 81.06 80 GLU A N 1
ATOM 618 C CA . GLU A 1 80 ? -13.574 -13.210 15.585 1.00 81.06 80 GLU A CA 1
ATOM 619 C C . GLU A 1 80 ? -13.166 -11.920 14.856 1.00 81.06 80 GLU A C 1
ATOM 621 O O . GLU A 1 80 ? -13.595 -11.662 13.728 1.00 81.06 80 GLU A O 1
ATOM 626 N N . VAL A 1 81 ? -12.330 -11.100 15.500 1.00 75.81 81 VAL A N 1
ATOM 627 C CA . VAL A 1 81 ? -11.798 -9.874 14.890 1.00 75.81 81 VAL A CA 1
ATOM 628 C C . VAL A 1 81 ? -10.622 -10.238 14.001 1.00 75.81 81 VAL A C 1
ATOM 630 O O . VAL A 1 81 ? -9.627 -10.785 14.474 1.00 75.81 81 VAL A O 1
ATOM 633 N N . ARG A 1 82 ? -10.707 -9.888 12.719 1.00 79.50 82 ARG A N 1
ATOM 634 C CA . ARG A 1 82 ? -9.583 -10.024 11.794 1.00 79.50 82 ARG A CA 1
ATOM 635 C C . ARG A 1 82 ? -8.606 -8.867 11.982 1.00 79.50 82 ARG A C 1
ATOM 637 O O . ARG A 1 82 ? -9.013 -7.716 12.131 1.00 79.50 82 ARG A O 1
ATOM 644 N N . GLY A 1 83 ? -7.314 -9.183 11.966 1.00 73.88 83 GLY A N 1
ATOM 645 C CA . GLY A 1 83 ? -6.245 -8.189 12.023 1.00 73.88 83 GLY A CA 1
ATOM 646 C C . GLY A 1 83 ? -6.132 -7.375 10.732 1.00 73.88 83 GLY A C 1
ATOM 647 O O . GLY A 1 83 ? -6.528 -7.828 9.659 1.00 73.88 83 GLY A O 1
ATOM 648 N N . ILE A 1 84 ? -5.563 -6.175 10.844 1.00 75.56 84 ILE A N 1
ATOM 649 C CA . ILE A 1 84 ? -5.217 -5.340 9.688 1.00 75.56 84 ILE A CA 1
ATOM 650 C C . ILE A 1 84 ? -4.006 -5.977 8.980 1.00 75.56 84 ILE A C 1
ATOM 652 O O . ILE A 1 84 ? -3.047 -6.341 9.667 1.00 75.56 84 ILE A O 1
ATOM 656 N N . PRO A 1 85 ? -4.025 -6.127 7.643 1.00 81.19 85 PRO A N 1
ATOM 657 C CA . PRO A 1 85 ? -2.893 -6.674 6.897 1.00 81.19 85 PRO A CA 1
ATOM 658 C 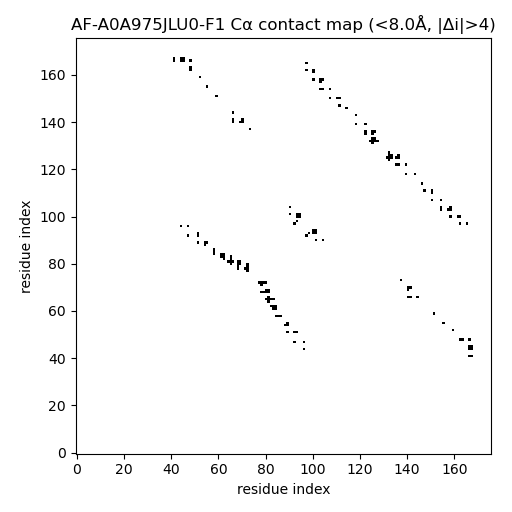C . PRO A 1 85 ? -1.629 -5.803 7.026 1.00 81.19 85 PRO A C 1
ATOM 660 O O . PRO A 1 85 ? -1.706 -4.591 7.229 1.00 81.19 85 PRO A O 1
ATOM 663 N N . ASP A 1 86 ? -0.455 -6.427 6.902 1.00 82.00 86 ASP A N 1
ATOM 664 C CA . ASP A 1 86 ? 0.848 -5.750 6.952 1.00 82.00 86 ASP A CA 1
ATOM 665 C C . ASP A 1 86 ? 1.216 -5.143 5.582 1.00 82.00 86 ASP A C 1
ATOM 667 O O . ASP A 1 86 ? 0.935 -5.718 4.531 1.00 82.00 86 ASP A O 1
ATOM 671 N N . LEU A 1 87 ? 1.882 -3.986 5.593 1.00 88.00 87 LEU A N 1
ATOM 672 C CA . LEU A 1 87 ? 2.428 -3.310 4.412 1.00 88.00 87 LEU A CA 1
ATOM 673 C C . LEU A 1 87 ? 3.781 -3.875 3.966 1.00 88.00 87 LEU A C 1
ATOM 675 O O . LEU A 1 87 ? 4.313 -3.433 2.948 1.00 88.00 87 LEU A O 1
ATOM 679 N N . ALA A 1 88 ? 4.371 -4.821 4.703 1.00 90.12 88 ALA A N 1
ATOM 680 C CA . ALA A 1 88 ? 5.728 -5.300 4.449 1.00 90.12 88 ALA A CA 1
ATOM 681 C C . ALA A 1 88 ? 5.993 -5.690 2.988 1.00 90.12 88 ALA A C 1
ATOM 683 O O . ALA A 1 88 ? 7.051 -5.338 2.461 1.00 90.12 88 ALA A O 1
ATOM 684 N N . ARG A 1 89 ? 5.039 -6.356 2.322 1.00 90.94 89 ARG A N 1
ATOM 685 C CA . ARG A 1 89 ? 5.198 -6.756 0.919 1.00 90.94 89 ARG A CA 1
ATOM 686 C C . ARG A 1 89 ? 5.139 -5.562 -0.034 1.00 90.94 89 ARG A C 1
ATOM 688 O O . ARG A 1 89 ? 6.075 -5.393 -0.813 1.00 90.94 89 ARG A O 1
ATOM 695 N N . ILE A 1 90 ? 4.142 -4.686 0.111 1.00 92.50 90 ILE A N 1
ATOM 696 C CA . ILE A 1 90 ? 4.028 -3.416 -0.634 1.00 92.50 90 ILE A CA 1
ATOM 697 C C . ILE A 1 90 ? 5.318 -2.601 -0.495 1.00 92.50 90 ILE A C 1
ATOM 699 O O . ILE A 1 90 ? 5.908 -2.184 -1.491 1.00 92.50 90 ILE A O 1
ATOM 703 N N . ARG A 1 91 ? 5.816 -2.450 0.736 1.00 93.19 91 ARG A N 1
ATOM 704 C CA . ARG A 1 91 ? 7.074 -1.763 1.042 1.00 93.19 91 ARG A CA 1
ATOM 705 C C . ARG A 1 91 ? 8.269 -2.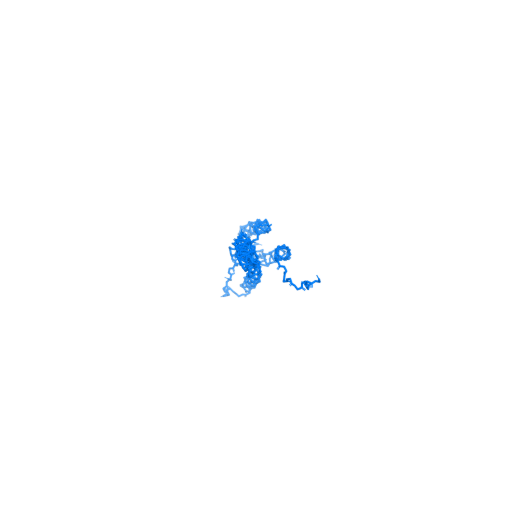420 0.356 1.00 93.19 91 ARG A C 1
ATOM 707 O O . ARG A 1 91 ? 9.096 -1.717 -0.208 1.00 93.19 91 ARG A O 1
ATOM 714 N N . SER A 1 92 ? 8.370 -3.750 0.388 1.00 94.94 92 SER A N 1
ATOM 715 C CA . SER A 1 92 ? 9.500 -4.468 -0.215 1.00 94.94 92 SER A CA 1
ATOM 716 C C . SER A 1 92 ? 9.555 -4.306 -1.736 1.00 94.94 92 SER A C 1
ATOM 718 O O . SER A 1 92 ? 10.612 -3.981 -2.272 1.00 94.94 92 SER A O 1
ATOM 720 N N . ILE A 1 93 ? 8.418 -4.457 -2.424 1.00 93.44 93 ILE A N 1
ATOM 721 C CA . ILE A 1 93 ? 8.347 -4.320 -3.883 1.00 93.44 93 ILE A CA 1
ATOM 722 C C . ILE A 1 93 ? 8.634 -2.867 -4.272 1.00 93.44 93 ILE A C 1
ATOM 724 O O . ILE A 1 93 ? 9.442 -2.621 -5.166 1.00 93.44 93 ILE A O 1
ATOM 728 N N . THR A 1 94 ? 8.048 -1.909 -3.548 1.00 93.88 94 THR A N 1
ATOM 729 C CA . THR A 1 94 ? 8.275 -0.478 -3.786 1.00 93.88 94 THR A CA 1
ATOM 730 C C . THR A 1 94 ? 9.745 -0.108 -3.579 1.00 93.88 94 THR A C 1
ATOM 732 O O . THR A 1 94 ? 10.336 0.526 -4.441 1.00 93.88 94 THR A O 1
ATOM 735 N N . ALA A 1 95 ? 10.387 -0.561 -2.499 1.00 93.19 95 ALA A N 1
ATOM 736 C CA . ALA A 1 95 ? 11.779 -0.213 -2.207 1.00 93.19 95 ALA A CA 1
ATOM 737 C C . ALA A 1 95 ? 12.770 -0.741 -3.253 1.00 93.19 95 ALA A C 1
ATOM 739 O O . ALA A 1 95 ? 13.778 -0.093 -3.525 1.00 93.19 95 ALA A O 1
ATOM 740 N N . ILE A 1 96 ? 12.495 -1.921 -3.817 1.00 92.75 96 ILE A N 1
ATOM 741 C CA . ILE A 1 96 ? 13.396 -2.586 -4.764 1.00 92.75 96 ILE A CA 1
ATOM 742 C C . ILE A 1 96 ? 13.170 -2.079 -6.191 1.00 92.75 96 ILE A C 1
ATOM 744 O O . ILE A 1 96 ? 14.138 -1.804 -6.895 1.00 92.75 96 ILE A O 1
ATOM 748 N N . TYR A 1 97 ? 11.911 -1.967 -6.622 1.00 91.44 97 TYR A N 1
ATOM 749 C CA . TYR A 1 97 ? 11.568 -1.739 -8.030 1.00 91.44 97 TYR A CA 1
ATOM 750 C C . TYR A 1 97 ? 11.059 -0.323 -8.326 1.00 91.44 97 TYR A C 1
ATOM 752 O O . TYR A 1 97 ? 11.187 0.130 -9.459 1.00 91.44 97 TYR A O 1
ATOM 760 N N . PHE A 1 98 ? 10.535 0.390 -7.324 1.00 93.12 98 PHE A N 1
ATOM 761 C CA . PHE A 1 98 ? 9.954 1.733 -7.467 1.00 93.12 98 PHE A CA 1
ATOM 762 C C . PHE A 1 98 ? 10.423 2.673 -6.338 1.00 93.12 98 PHE A C 1
ATOM 764 O O . PHE A 1 98 ? 9.601 3.232 -5.603 1.00 93.12 98 PHE A O 1
ATOM 771 N N . PRO A 1 99 ? 11.744 2.836 -6.123 1.00 92.81 99 PRO A N 1
ATOM 772 C CA . PRO A 1 99 ? 12.279 3.516 -4.940 1.00 92.81 99 PRO A CA 1
ATOM 773 C C . PRO A 1 99 ? 11.823 4.976 -4.817 1.00 92.81 99 PRO A C 1
ATOM 775 O O . PRO A 1 99 ? 11.691 5.496 -3.713 1.00 92.81 99 PRO A O 1
ATOM 778 N N . SER A 1 100 ? 11.523 5.643 -5.928 1.00 91.31 100 SER A N 1
ATOM 779 C CA . SER A 1 100 ? 10.973 7.003 -5.963 1.00 91.31 100 SER A CA 1
ATOM 780 C C . SER A 1 100 ? 9.541 7.106 -5.430 1.00 91.31 100 SER A C 1
ATOM 782 O O . SER A 1 100 ? 9.137 8.193 -5.021 1.00 91.31 100 SER A O 1
ATOM 784 N N . ALA A 1 101 ? 8.796 5.999 -5.369 1.00 92.69 101 ALA A N 1
ATOM 785 C CA . ALA A 1 101 ? 7.476 5.933 -4.744 1.00 92.69 101 ALA A CA 1
ATOM 786 C C . ALA A 1 101 ? 7.535 5.652 -3.228 1.00 92.69 101 ALA A C 1
ATOM 788 O O . ALA A 1 101 ? 6.525 5.812 -2.541 1.00 92.69 101 ALA A O 1
ATOM 789 N N . MET A 1 102 ? 8.698 5.279 -2.674 1.00 94.00 102 MET A N 1
ATOM 790 C CA . MET A 1 102 ? 8.852 4.988 -1.239 1.00 94.00 102 MET A CA 1
ATOM 791 C C . MET A 1 102 ? 8.393 6.108 -0.298 1.00 94.00 102 MET A C 1
ATOM 793 O O . MET A 1 102 ? 7.733 5.783 0.691 1.00 94.00 102 MET A O 1
ATOM 797 N N . PRO A 1 103 ? 8.629 7.404 -0.589 1.00 94.88 103 PRO A N 1
ATOM 798 C CA . PRO A 1 103 ? 8.133 8.480 0.264 1.00 94.88 103 PRO A CA 1
ATOM 799 C C . PRO A 1 103 ? 6.610 8.456 0.461 1.00 94.88 103 PRO A C 1
ATOM 801 O O . PRO A 1 103 ? 6.129 8.862 1.514 1.00 94.88 103 PRO A O 1
ATOM 804 N N . LEU A 1 104 ? 5.839 7.953 -0.515 1.00 93.12 104 LEU A N 1
ATOM 805 C CA . LEU A 1 104 ? 4.384 7.807 -0.383 1.00 93.12 104 LEU A CA 1
ATOM 806 C C . LEU A 1 104 ? 4.014 6.714 0.625 1.00 93.12 104 LEU A C 1
ATOM 808 O O . LEU A 1 104 ? 3.067 6.880 1.391 1.00 93.12 104 LEU A O 1
ATOM 812 N N . VAL A 1 105 ? 4.755 5.602 0.626 1.00 93.19 105 VAL A N 1
ATOM 813 C CA . VAL A 1 105 ? 4.557 4.491 1.570 1.00 93.19 105 VAL A CA 1
ATOM 814 C C . VAL A 1 105 ? 4.929 4.931 2.985 1.00 93.19 105 VAL A C 1
ATOM 816 O O . VAL A 1 105 ? 4.162 4.711 3.919 1.00 93.19 105 VAL A O 1
ATOM 819 N N . GLU A 1 106 ? 6.066 5.609 3.143 1.00 93.75 106 GLU A N 1
ATOM 820 C CA . GLU A 1 106 ? 6.529 6.118 4.439 1.00 93.75 106 GLU A CA 1
ATOM 821 C C . GLU A 1 106 ? 5.581 7.173 5.022 1.00 93.75 106 GLU A C 1
ATOM 823 O O . GLU A 1 106 ? 5.285 7.153 6.221 1.00 93.75 106 GLU A O 1
ATOM 828 N N . ASP A 1 107 ? 5.070 8.083 4.187 1.00 94.06 107 ASP A N 1
ATOM 829 C CA . ASP A 1 107 ? 4.096 9.082 4.620 1.00 94.06 107 ASP A CA 1
ATOM 830 C C . ASP A 1 107 ? 2.779 8.425 5.056 1.00 94.06 107 ASP A C 1
ATOM 832 O O . ASP A 1 107 ? 2.251 8.751 6.121 1.00 94.06 107 ASP A O 1
ATOM 836 N N . PHE A 1 108 ? 2.297 7.421 4.316 1.00 91.62 108 PHE A N 1
ATOM 837 C CA . PHE A 1 108 ? 1.128 6.638 4.721 1.00 91.62 108 PHE A CA 1
ATOM 838 C C . PHE A 1 108 ? 1.347 5.917 6.060 1.00 91.62 108 PHE A C 1
ATOM 840 O O . PHE A 1 108 ? 0.510 6.023 6.960 1.00 91.62 108 PHE A O 1
ATOM 847 N N . GLU A 1 109 ? 2.486 5.240 6.247 1.00 90.44 109 GLU A N 1
ATOM 848 C CA . GLU A 1 109 ? 2.836 4.581 7.513 1.00 90.44 109 GLU A CA 1
ATOM 849 C C . GLU A 1 109 ? 2.890 5.574 8.682 1.00 90.44 109 GLU A C 1
ATOM 851 O O . GLU A 1 109 ? 2.403 5.288 9.783 1.00 90.44 109 GLU A O 1
ATOM 856 N N . LYS A 1 110 ? 3.449 6.766 8.448 1.00 92.75 110 LYS A N 1
ATOM 857 C CA . LYS A 1 110 ? 3.523 7.837 9.443 1.00 92.75 110 LYS A CA 1
ATOM 858 C C . LYS A 1 110 ? 2.135 8.354 9.815 1.00 92.75 110 LYS A C 1
ATOM 860 O O . LYS A 1 110 ? 1.833 8.452 11.006 1.00 92.75 110 LYS A O 1
ATOM 865 N N . GLN A 1 111 ? 1.288 8.658 8.834 1.00 90.44 111 GLN A N 1
ATOM 866 C CA . GLN A 1 111 ? -0.083 9.121 9.069 1.00 90.44 111 GLN A CA 1
ATOM 867 C C . GLN A 1 111 ? -0.912 8.060 9.801 1.00 90.44 111 GLN A C 1
ATOM 869 O O . GLN A 1 111 ? -1.597 8.375 10.777 1.00 90.44 111 GLN A O 1
ATOM 874 N N . ASN A 1 112 ? -0.782 6.792 9.403 1.00 87.12 112 ASN A N 1
ATOM 875 C CA . ASN A 1 112 ? -1.434 5.677 10.079 1.00 87.12 112 ASN A CA 1
ATOM 876 C C . ASN A 1 112 ? -0.970 5.555 11.540 1.00 87.12 112 ASN A C 1
ATOM 878 O O . ASN A 1 112 ? -1.791 5.411 12.442 1.00 87.12 112 ASN A O 1
ATOM 882 N N . ARG A 1 113 ? 0.333 5.696 11.821 1.00 87.44 113 ARG A N 1
ATOM 883 C CA . ARG A 1 113 ? 0.852 5.672 13.199 1.00 87.44 113 ARG A CA 1
ATOM 884 C C . ARG A 1 113 ? 0.282 6.802 14.059 1.00 87.44 113 ARG A C 1
ATOM 886 O O . ARG A 1 113 ? -0.066 6.561 15.216 1.00 87.44 113 ARG A O 1
ATOM 893 N N . VAL A 1 114 ? 0.173 8.014 13.511 1.00 90.06 114 VAL A N 1
ATOM 894 C CA . VAL A 1 114 ? -0.428 9.163 14.211 1.00 90.06 114 VAL A CA 1
ATOM 895 C C . VAL A 1 114 ? -1.895 8.883 14.528 1.00 90.06 114 VAL A C 1
ATOM 897 O O . VAL A 1 114 ? -2.315 9.051 15.673 1.00 90.06 114 VAL A O 1
ATOM 900 N N . LEU A 1 115 ? -2.652 8.389 13.545 1.00 86.38 115 LEU A N 1
ATOM 901 C CA . LEU A 1 115 ? -4.052 8.011 13.717 1.00 86.38 115 LEU A CA 1
ATOM 902 C C . LEU A 1 115 ? -4.212 6.942 14.809 1.00 86.38 115 LEU A C 1
ATOM 904 O O . LEU A 1 115 ? -4.991 7.133 15.741 1.00 86.38 115 LEU A O 1
ATOM 908 N N . MET A 1 116 ? -3.437 5.857 14.740 1.00 83.56 116 MET A N 1
ATOM 909 C CA . MET A 1 116 ? -3.493 4.765 15.716 1.00 83.56 116 MET A CA 1
ATOM 910 C C . MET A 1 116 ? -3.131 5.229 17.127 1.00 83.56 116 MET A C 1
ATOM 912 O O . MET A 1 116 ? -3.798 4.846 18.083 1.00 83.56 116 MET A O 1
ATOM 916 N N . THR A 1 117 ? -2.132 6.104 17.267 1.00 87.81 117 THR A N 1
ATOM 917 C CA . THR A 1 117 ? -1.783 6.703 18.567 1.00 87.81 117 THR A CA 1
ATOM 918 C C . THR A 1 117 ? -2.955 7.498 19.142 1.00 87.81 117 THR A C 1
ATOM 920 O O . THR A 1 117 ? -3.287 7.342 20.315 1.00 87.81 117 THR A O 1
ATOM 923 N N . ALA A 1 118 ? -3.624 8.306 18.313 1.00 86.44 118 ALA A N 1
ATOM 924 C CA . ALA A 1 118 ? -4.774 9.097 18.742 1.00 86.44 118 ALA A CA 1
ATOM 925 C C . ALA A 1 118 ? -5.962 8.219 19.172 1.00 86.44 118 ALA A C 1
ATOM 927 O O . ALA A 1 118 ? -6.601 8.497 20.185 1.00 86.44 118 ALA A O 1
ATOM 928 N N . ILE A 1 119 ? -6.228 7.133 18.440 1.00 84.88 119 ILE A N 1
ATOM 929 C CA . ILE A 1 119 ? -7.274 6.159 18.784 1.00 84.88 119 ILE A CA 1
ATOM 930 C C . ILE A 1 119 ? -6.965 5.462 20.110 1.00 84.88 119 ILE A C 1
ATOM 932 O O . ILE A 1 119 ? -7.861 5.308 20.936 1.00 84.88 119 ILE A O 1
ATOM 936 N N . VAL A 1 120 ? -5.715 5.041 20.324 1.00 85.50 120 VAL A N 1
ATOM 937 C CA . VAL A 1 120 ? -5.298 4.381 21.570 1.00 85.50 120 VAL A CA 1
ATOM 938 C C . VAL A 1 120 ? -5.460 5.320 22.762 1.00 85.50 120 VAL A C 1
ATOM 940 O O . VAL A 1 120 ? -5.993 4.902 23.788 1.00 85.50 120 VAL A O 1
ATOM 943 N N . GLU A 1 121 ? -5.071 6.588 22.627 1.00 88.19 121 GLU A N 1
ATOM 944 C CA . GLU A 1 121 ? -5.265 7.577 23.692 1.00 88.19 121 GLU A CA 1
ATOM 945 C C . GLU A 1 121 ? -6.756 7.792 23.982 1.00 88.19 121 GLU A C 1
ATOM 947 O O . GLU A 1 121 ? -7.181 7.756 25.134 1.00 88.19 121 GLU A O 1
ATOM 952 N N . GLN A 1 122 ? -7.582 7.903 22.937 1.00 86.00 122 GLN A N 1
ATOM 953 C CA . GLN A 1 122 ? -9.029 8.043 23.088 1.00 86.00 122 GLN A CA 1
ATOM 954 C C . GLN A 1 122 ? -9.669 6.809 23.747 1.00 86.00 122 GLN A C 1
ATOM 956 O O . GLN A 1 122 ? -10.561 6.950 24.586 1.00 86.00 122 GLN A O 1
ATOM 961 N N . ALA A 1 123 ? -9.194 5.603 23.420 1.00 84.44 123 ALA A N 1
ATOM 962 C CA . ALA A 1 123 ? -9.620 4.362 24.061 1.00 84.44 123 ALA A CA 1
ATOM 963 C C . ALA A 1 123 ? -9.229 4.325 25.542 1.00 84.44 123 ALA A C 1
ATOM 965 O O . ALA A 1 123 ? -10.037 3.941 26.390 1.00 84.44 123 ALA A O 1
ATOM 966 N N . LYS A 1 124 ? -8.013 4.767 25.869 1.00 87.25 124 LYS A N 1
ATOM 967 C CA . LYS A 1 124 ? -7.528 4.857 27.245 1.00 87.25 124 LYS A CA 1
ATOM 968 C C . LYS A 1 124 ? -8.384 5.822 28.066 1.00 87.25 124 LYS A C 1
ATOM 970 O O . LYS A 1 124 ? -8.923 5.415 29.092 1.00 87.25 124 LYS A O 1
ATOM 975 N N . THR A 1 125 ? -8.609 7.042 27.572 1.00 88.81 125 THR A N 1
ATOM 976 C CA . THR A 1 125 ? -9.480 8.027 28.232 1.00 88.81 125 THR A CA 1
ATOM 977 C C . THR A 1 125 ? -10.902 7.492 28.424 1.00 88.81 125 THR A C 1
ATOM 979 O O . THR A 1 125 ? -11.485 7.651 29.492 1.00 88.81 125 THR A O 1
ATOM 982 N N . ALA A 1 126 ? -11.469 6.820 27.418 1.00 86.50 126 ALA A N 1
ATOM 983 C CA . ALA A 1 126 ? -12.802 6.231 27.527 1.00 86.50 126 ALA A CA 1
ATOM 984 C C . ALA A 1 126 ? -12.856 5.093 28.565 1.00 86.50 126 ALA A C 1
ATOM 986 O O . ALA A 1 126 ? -13.838 4.961 29.292 1.00 86.50 126 ALA A O 1
ATOM 987 N N . THR A 1 127 ? -11.785 4.309 28.695 1.00 85.31 127 THR A N 1
ATOM 988 C CA . THR A 1 127 ? -11.686 3.255 29.717 1.00 85.31 127 THR A CA 1
ATOM 989 C C . THR A 1 127 ? -11.629 3.850 31.128 1.00 85.31 127 THR A C 1
ATOM 991 O O . THR A 1 127 ? -12.287 3.352 32.040 1.00 85.31 127 THR A O 1
ATOM 994 N N . GLU A 1 128 ? -10.907 4.960 31.306 1.00 89.94 128 GLU A N 1
ATOM 995 C CA . GLU A 1 128 ? -10.808 5.690 32.580 1.00 89.94 128 GLU A CA 1
ATOM 996 C C . GLU A 1 128 ? -12.142 6.336 33.008 1.00 89.94 128 GLU A C 1
ATOM 998 O O . GLU A 1 128 ? -12.382 6.536 34.198 1.00 89.94 128 GLU A O 1
ATOM 1003 N N . GLN A 1 129 ? -13.048 6.607 32.061 1.00 87.62 129 GLN A N 1
ATOM 1004 C CA . GLN A 1 129 ? -14.389 7.158 32.310 1.00 87.62 129 GLN A CA 1
ATOM 1005 C C . GLN A 1 129 ? -15.435 6.105 32.729 1.00 87.62 129 GLN A C 1
ATOM 1007 O O . GLN A 1 129 ? -16.587 6.452 33.014 1.00 87.62 129 GLN A O 1
ATOM 1012 N N . GLY A 1 130 ? -15.070 4.819 32.770 1.00 82.56 130 GLY A N 1
ATOM 1013 C CA . GLY A 1 130 ? -15.957 3.734 33.192 1.00 82.56 130 GLY A CA 1
ATOM 1014 C C . GLY A 1 130 ? -17.233 3.646 32.345 1.00 82.56 130 GLY A C 1
ATOM 1015 O O . GLY A 1 130 ? -17.180 3.596 31.118 1.00 82.56 130 GLY A O 1
ATOM 1016 N N . ALA A 1 131 ? -18.403 3.637 32.993 1.00 79.62 131 ALA A N 1
ATOM 1017 C CA . ALA A 1 131 ? -19.693 3.481 32.310 1.00 79.62 131 ALA A CA 1
ATOM 1018 C C . ALA A 1 131 ? -20.002 4.606 31.299 1.00 79.62 131 ALA A C 1
ATOM 1020 O O . ALA A 1 131 ? -20.666 4.350 30.299 1.00 79.62 131 ALA A O 1
ATOM 1021 N N . ALA A 1 132 ? -19.496 5.826 31.522 1.00 79.25 132 ALA A N 1
ATOM 1022 C CA . ALA A 1 132 ? -19.712 6.958 30.618 1.00 79.25 132 ALA A CA 1
ATOM 1023 C C . ALA A 1 132 ? -18.879 6.865 29.325 1.00 79.25 132 ALA A C 1
ATOM 1025 O O . ALA A 1 132 ? -19.273 7.412 28.299 1.00 79.25 132 ALA A O 1
ATOM 1026 N N . GLY A 1 133 ? -17.748 6.151 29.350 1.00 81.62 133 GLY A N 1
ATOM 1027 C CA . GLY A 1 133 ? -16.887 5.959 28.179 1.00 81.62 133 GLY A CA 1
ATOM 1028 C C . GLY A 1 133 ? -17.244 4.736 27.329 1.00 81.62 133 GLY A C 1
ATOM 1029 O O . GLY A 1 133 ? -16.681 4.548 26.250 1.00 81.62 133 GLY A O 1
ATOM 1030 N N . LEU A 1 134 ? -18.198 3.915 27.776 1.00 81.50 134 LEU A N 1
ATOM 1031 C CA . LEU A 1 134 ? -18.554 2.654 27.124 1.00 81.50 134 LEU A CA 1
ATOM 1032 C C . LEU A 1 134 ? -19.115 2.860 25.706 1.00 81.50 134 LEU A C 1
ATOM 1034 O O . LEU A 1 134 ? -18.806 2.092 24.796 1.00 81.50 134 LEU A O 1
ATOM 1038 N N . ASP A 1 135 ? -19.891 3.923 25.495 1.00 80.88 135 ASP A N 1
ATOM 1039 C CA . ASP A 1 135 ? -20.434 4.254 24.173 1.00 80.88 135 ASP A CA 1
ATOM 1040 C C . ASP A 1 135 ? -19.357 4.798 23.225 1.00 80.88 135 ASP A C 1
ATOM 1042 O O . ASP A 1 135 ? -19.360 4.479 22.035 1.00 80.88 135 ASP A O 1
ATOM 1046 N N . THR A 1 136 ? -18.366 5.521 23.756 1.00 81.88 136 THR A N 1
ATOM 1047 C CA . THR A 1 136 ? -17.181 5.939 22.992 1.00 81.88 136 THR A CA 1
ATOM 1048 C C . THR A 1 136 ? -16.396 4.722 22.509 1.00 81.88 136 THR A C 1
ATOM 1050 O O . THR A 1 136 ? -16.073 4.640 21.325 1.00 81.88 136 THR A O 1
ATOM 1053 N N . LEU A 1 137 ? -16.150 3.737 23.384 1.00 79.38 137 LEU A N 1
ATOM 1054 C CA . LEU A 1 137 ? -15.451 2.496 23.026 1.00 79.38 137 LEU A CA 1
ATOM 1055 C C . LEU A 1 137 ? -16.191 1.701 21.941 1.00 79.38 137 LEU A C 1
ATOM 1057 O O . LEU A 1 137 ? -15.553 1.177 21.029 1.00 79.38 137 LEU A O 1
ATOM 1061 N N . LYS A 1 138 ? -17.529 1.662 21.983 1.00 77.75 138 LYS A N 1
ATOM 1062 C CA . LYS A 1 138 ? -18.345 1.038 20.927 1.00 77.75 138 LYS A CA 1
ATOM 1063 C C . LYS A 1 138 ? -18.240 1.771 19.587 1.00 77.75 138 LYS A C 1
ATOM 1065 O O . LYS A 1 138 ? -18.302 1.135 18.542 1.00 77.75 138 LYS A O 1
ATOM 1070 N N . GLY A 1 139 ? -18.079 3.095 19.596 1.00 74.88 139 GLY A N 1
ATOM 1071 C CA . GLY A 1 139 ? -17.924 3.903 18.382 1.00 74.88 139 GLY A CA 1
ATOM 1072 C C . GLY A 1 139 ? -16.523 3.859 17.758 1.00 74.88 139 GLY A C 1
ATOM 1073 O O . GLY A 1 139 ? -16.378 4.127 16.563 1.00 74.88 139 GLY A O 1
ATOM 1074 N N . LEU A 1 140 ? -15.489 3.499 18.527 1.00 79.81 140 LEU A N 1
ATOM 1075 C CA . LEU A 1 140 ? -14.097 3.521 18.062 1.00 79.81 140 LEU A CA 1
ATOM 1076 C C . LEU A 1 140 ? -13.847 2.679 16.801 1.00 79.81 140 LEU A C 1
ATOM 1078 O O . LEU A 1 140 ? -13.262 3.230 15.870 1.00 79.81 140 LEU A O 1
ATOM 1082 N N . PRO A 1 141 ? -14.314 1.419 16.678 1.00 75.06 141 PRO A N 1
ATOM 1083 C CA . PRO A 1 141 ? -14.106 0.636 15.457 1.00 75.06 141 PRO A CA 1
ATOM 1084 C C . PRO A 1 141 ? -14.649 1.312 14.192 1.00 75.06 141 PRO A C 1
ATOM 1086 O O . PRO A 1 141 ? -14.039 1.225 13.124 1.00 75.06 141 PRO A O 1
ATOM 1089 N N . MET A 1 142 ? -15.770 2.034 14.305 1.00 74.25 142 MET A N 1
ATOM 1090 C CA . MET A 1 142 ? -16.338 2.802 13.196 1.00 74.25 142 MET A CA 1
ATOM 1091 C C . MET A 1 142 ? -15.441 3.988 12.830 1.00 74.25 142 MET A C 1
ATOM 1093 O O . MET A 1 142 ? -15.136 4.185 11.655 1.00 74.25 142 MET A O 1
ATOM 1097 N N . ILE A 1 143 ? -14.977 4.752 13.825 1.00 78.88 143 ILE A N 1
ATOM 1098 C CA . ILE A 1 143 ? -14.080 5.897 13.610 1.00 78.88 143 ILE A CA 1
ATOM 1099 C C . ILE A 1 143 ? -12.764 5.435 12.982 1.00 78.88 143 ILE A C 1
ATOM 1101 O O . ILE A 1 143 ? -12.330 6.023 11.991 1.00 78.88 143 ILE A O 1
ATOM 1105 N N . MET A 1 144 ? -12.167 4.362 13.512 1.00 78.19 144 MET A N 1
ATOM 1106 C CA . MET A 1 144 ? -10.984 3.717 12.940 1.00 78.19 144 MET A CA 1
ATOM 1107 C C . MET A 1 144 ? -11.211 3.393 11.468 1.00 78.19 144 MET A C 1
ATOM 1109 O O . MET A 1 144 ? -10.417 3.789 10.616 1.00 78.19 144 MET A O 1
ATOM 1113 N N . THR A 1 145 ? -12.342 2.743 11.181 1.00 74.25 145 THR A N 1
ATOM 1114 C CA . THR A 1 145 ? -12.685 2.291 9.837 1.00 74.25 145 THR A CA 1
ATOM 1115 C C . THR A 1 145 ? -12.787 3.452 8.847 1.00 74.25 145 THR A C 1
ATOM 1117 O O . THR A 1 145 ? -12.178 3.426 7.776 1.00 74.25 145 THR A O 1
ATOM 1120 N N . VAL A 1 146 ? -13.535 4.498 9.206 1.00 78.88 146 VAL A N 1
ATOM 1121 C CA . VAL A 1 146 ? -13.759 5.659 8.333 1.00 78.88 146 VAL A CA 1
ATOM 1122 C C . VAL A 1 146 ? -12.468 6.449 8.129 1.00 78.88 146 VAL A C 1
ATOM 1124 O O . VAL A 1 146 ? -12.145 6.819 7.002 1.00 78.88 146 VAL A O 1
ATOM 1127 N N . LYS A 1 147 ? -11.710 6.703 9.202 1.00 82.25 147 LYS A N 1
ATOM 1128 C CA . LYS A 1 147 ? -10.475 7.493 9.129 1.00 82.25 147 LYS A CA 1
ATOM 1129 C C . LYS A 1 147 ? -9.409 6.810 8.297 1.00 82.25 147 LYS A C 1
ATOM 1131 O O . LYS A 1 147 ? -8.759 7.455 7.482 1.00 82.25 147 LYS A O 1
ATOM 1136 N N . TYR A 1 148 ? -9.255 5.508 8.458 1.00 79.38 148 TYR A N 1
ATOM 1137 C CA . TYR A 1 148 ? -8.277 4.788 7.672 1.00 79.38 148 TYR A CA 1
ATOM 1138 C C . TYR A 1 148 ? -8.754 4.583 6.225 1.00 79.38 148 TYR A C 1
ATOM 1140 O O . TYR A 1 148 ? -7.940 4.677 5.312 1.00 79.38 148 TYR A O 1
ATOM 1148 N N . GLN A 1 149 ? -10.060 4.426 5.964 1.00 80.12 149 GLN A N 1
ATOM 1149 C CA . GLN A 1 149 ? -10.576 4.448 4.588 1.00 80.12 149 GLN A CA 1
ATOM 1150 C C . GLN A 1 149 ? -10.261 5.780 3.886 1.00 80.12 149 GLN A C 1
ATOM 1152 O O . GLN A 1 149 ? -9.903 5.769 2.710 1.00 80.12 149 GLN A O 1
ATOM 1157 N N . GLN A 1 150 ? -10.338 6.911 4.598 1.00 84.75 150 GLN A N 1
ATOM 1158 C CA . GLN A 1 150 ? -9.913 8.213 4.070 1.00 84.75 150 GLN A CA 1
ATOM 1159 C C . GLN A 1 150 ? -8.423 8.205 3.702 1.00 84.75 150 GLN A C 1
ATOM 1161 O O . GLN A 1 150 ? -8.090 8.513 2.558 1.00 84.75 150 GLN A O 1
ATOM 1166 N N . LEU A 1 151 ? -7.546 7.757 4.610 1.00 85.06 151 LEU A N 1
ATOM 1167 C CA . LEU A 1 151 ? -6.104 7.643 4.340 1.00 85.06 151 LEU A CA 1
ATOM 1168 C C . LEU A 1 151 ? -5.812 6.754 3.120 1.00 85.06 151 LEU A C 1
ATOM 1170 O O . LEU A 1 151 ? -5.074 7.148 2.217 1.00 85.06 151 LEU A O 1
ATOM 1174 N N . ALA A 1 152 ? -6.426 5.571 3.062 1.00 84.50 152 ALA A N 1
ATOM 1175 C CA . ALA A 1 152 ? -6.246 4.628 1.964 1.00 84.50 152 ALA A CA 1
ATOM 1176 C C . ALA A 1 152 ? -6.755 5.195 0.627 1.00 84.50 152 ALA A C 1
ATOM 1178 O O . ALA A 1 152 ? -6.096 5.032 -0.399 1.00 84.50 152 ALA A O 1
ATOM 1179 N N . SER A 1 153 ? -7.889 5.909 0.635 1.00 84.44 153 SER A N 1
ATOM 1180 C CA . SER A 1 153 ? -8.475 6.511 -0.571 1.00 84.44 153 SER A CA 1
ATOM 1181 C C . SER A 1 153 ? -7.592 7.581 -1.213 1.00 84.44 153 SER A C 1
ATOM 1183 O O . SER A 1 153 ? -7.687 7.803 -2.417 1.00 84.44 153 SER A O 1
ATOM 1185 N N . GLU A 1 154 ? -6.705 8.208 -0.440 1.00 88.44 154 GLU A N 1
ATOM 1186 C CA . GLU A 1 154 ? -5.714 9.145 -0.964 1.00 88.44 154 GLU A CA 1
ATOM 1187 C C . GLU A 1 154 ? -4.411 8.454 -1.366 1.00 88.44 154 GLU A C 1
ATOM 1189 O O . GLU A 1 154 ? -3.830 8.783 -2.401 1.00 88.44 154 GLU A O 1
ATOM 1194 N N . PHE A 1 155 ? -3.942 7.510 -0.551 1.00 90.00 155 PHE A N 1
ATOM 1195 C CA . PHE A 1 155 ? -2.681 6.805 -0.765 1.00 90.00 155 PHE A CA 1
ATOM 1196 C C . PHE A 1 155 ? -2.707 5.941 -2.029 1.00 90.00 155 PHE A C 1
ATOM 1198 O O . PHE A 1 155 ? -1.801 6.033 -2.856 1.00 90.00 155 PHE A O 1
ATOM 1205 N N . ILE A 1 156 ? -3.761 5.142 -2.218 1.00 89.94 156 ILE A N 1
ATOM 1206 C CA . ILE A 1 156 ? -3.828 4.146 -3.295 1.00 89.94 156 ILE A CA 1
ATOM 1207 C C . ILE A 1 156 ? -3.772 4.791 -4.685 1.00 89.94 156 ILE A C 1
ATOM 1209 O O . ILE A 1 156 ? -2.936 4.370 -5.489 1.00 89.94 156 ILE A O 1
ATOM 1213 N N . PRO A 1 157 ? -4.581 5.822 -5.010 1.00 90.75 157 PRO A N 1
ATOM 1214 C CA . PRO A 1 157 ? -4.500 6.464 -6.318 1.00 90.75 157 PRO A CA 1
ATOM 1215 C C . PRO A 1 157 ? -3.160 7.164 -6.548 1.00 90.75 157 PRO A C 1
ATOM 1217 O O . PRO A 1 157 ? -2.648 7.121 -7.664 1.00 90.75 157 PRO A O 1
ATOM 1220 N N . LYS A 1 158 ? -2.571 7.777 -5.507 1.00 92.38 158 LYS A N 1
ATOM 1221 C CA . LYS A 1 158 ? -1.252 8.426 -5.598 1.00 92.38 158 LYS A CA 1
ATOM 1222 C C . LYS A 1 158 ? -0.163 7.405 -5.919 1.00 92.38 158 LYS A C 1
ATOM 1224 O O . LYS A 1 158 ? 0.589 7.606 -6.867 1.00 92.38 158 LYS A O 1
ATOM 1229 N N . LEU A 1 159 ? -0.123 6.297 -5.178 1.00 91.06 159 LEU A N 1
ATOM 1230 C CA . LEU A 1 159 ? 0.859 5.236 -5.386 1.00 91.06 159 LEU A CA 1
ATOM 1231 C C . LEU A 1 159 ? 0.697 4.594 -6.771 1.00 91.06 159 LEU A C 1
ATOM 1233 O O . LEU A 1 159 ? 1.672 4.482 -7.510 1.00 91.06 159 LEU A O 1
ATOM 1237 N N . ARG A 1 160 ? -0.537 4.257 -7.171 1.00 90.12 160 ARG A N 1
ATOM 1238 C CA . ARG A 1 160 ? -0.823 3.711 -8.509 1.00 90.12 160 ARG A CA 1
ATOM 1239 C C . ARG A 1 160 ? -0.432 4.664 -9.629 1.00 90.12 160 ARG A C 1
ATOM 1241 O O . ARG A 1 160 ? 0.171 4.233 -10.606 1.00 90.12 160 ARG A O 1
ATOM 1248 N N . GLY A 1 161 ? -0.757 5.948 -9.484 1.00 89.56 161 GLY A N 1
ATOM 1249 C CA . GLY A 1 161 ? -0.388 6.977 -10.451 1.00 89.56 161 GLY A CA 1
ATOM 1250 C C . GLY A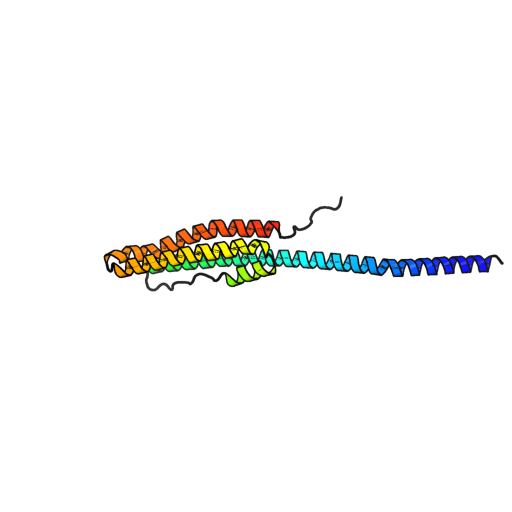 1 161 ? 1.126 7.089 -10.614 1.00 89.56 161 GLY A C 1
ATOM 1251 O O . GLY A 1 161 ? 1.617 7.107 -11.738 1.00 89.56 161 GLY A O 1
ATOM 1252 N N . HIS A 1 162 ? 1.861 7.085 -9.502 1.00 90.88 162 HIS A N 1
ATOM 1253 C CA . HIS A 1 162 ? 3.321 7.172 -9.500 1.00 90.88 162 HIS A CA 1
ATOM 1254 C C . HIS A 1 162 ? 3.970 5.948 -10.164 1.00 90.88 162 HIS A C 1
ATOM 1256 O O . HIS A 1 162 ? 4.761 6.090 -11.096 1.00 90.88 162 HIS A O 1
ATOM 1262 N N . ILE A 1 163 ? 3.550 4.737 -9.788 1.00 89.12 163 ILE A N 1
ATOM 1263 C CA . ILE A 1 163 ? 4.035 3.489 -10.403 1.00 89.12 163 ILE A CA 1
ATOM 1264 C C . ILE A 1 163 ? 3.719 3.458 -11.903 1.00 89.12 163 ILE A C 1
ATOM 1266 O O . ILE A 1 163 ? 4.575 3.103 -12.711 1.00 89.12 163 ILE A O 1
ATOM 1270 N N . ALA A 1 164 ? 2.517 3.877 -12.309 1.00 87.94 164 ALA A N 1
ATOM 1271 C CA . ALA A 1 164 ? 2.123 3.904 -13.717 1.00 87.94 164 ALA A CA 1
ATOM 1272 C C . ALA A 1 164 ? 2.965 4.877 -14.562 1.00 87.94 164 ALA A C 1
ATOM 1274 O O . ALA A 1 164 ? 3.120 4.657 -15.763 1.00 87.94 164 ALA A O 1
ATOM 1275 N N . THR A 1 165 ? 3.513 5.941 -13.962 1.00 87.62 165 THR A N 1
ATOM 1276 C CA . THR A 1 165 ? 4.440 6.848 -14.658 1.00 87.62 165 THR A CA 1
ATOM 1277 C C . THR A 1 165 ? 5.846 6.276 -14.819 1.00 87.62 165 THR A C 1
ATOM 1279 O O . THR A 1 165 ? 6.511 6.593 -15.802 1.00 87.62 165 THR A O 1
ATOM 1282 N N . GLU A 1 166 ? 6.282 5.416 -13.900 1.00 82.81 166 GLU A N 1
ATOM 1283 C CA . GLU A 1 166 ? 7.608 4.781 -13.930 1.00 82.81 166 GLU A CA 1
ATOM 1284 C C . GLU A 1 166 ? 7.624 3.478 -14.733 1.00 82.81 166 GLU A C 1
ATOM 1286 O O . GLU A 1 166 ? 8.659 3.071 -15.259 1.00 82.81 166 GLU A O 1
ATOM 1291 N N . THR A 1 167 ? 6.467 2.830 -14.859 1.00 84.75 167 THR A N 1
ATOM 1292 C CA . THR A 1 167 ? 6.345 1.548 -15.546 1.00 84.75 167 THR A CA 1
ATOM 1293 C C . THR A 1 167 ? 6.415 1.736 -17.069 1.00 84.75 167 THR A C 1
ATOM 1295 O O . THR A 1 167 ? 5.610 2.481 -17.641 1.00 84.75 167 THR A O 1
ATOM 1298 N N . PRO A 1 168 ? 7.324 1.036 -17.774 1.00 80.88 168 PRO A N 1
ATOM 1299 C CA . PRO A 1 168 ? 7.431 1.102 -19.227 1.00 80.88 168 PRO A CA 1
ATOM 1300 C C . PRO A 1 168 ? 6.125 0.679 -19.906 1.00 80.88 168 PRO A C 1
ATOM 1302 O O . PRO A 1 168 ? 5.599 -0.407 -19.661 1.00 80.88 168 PRO A O 1
ATOM 1305 N N . LYS A 1 169 ? 5.608 1.514 -20.811 1.00 80.62 169 LYS A N 1
ATOM 1306 C CA . LYS A 1 169 ? 4.425 1.166 -21.608 1.00 80.62 169 LYS A CA 1
ATOM 1307 C C . LYS A 1 169 ? 4.790 0.110 -22.650 1.00 80.62 169 LYS A C 1
ATOM 1309 O O . LYS A 1 169 ? 5.881 0.137 -23.218 1.00 80.62 169 LYS A O 1
ATOM 1314 N N . LEU A 1 170 ? 3.857 -0.799 -22.945 1.00 68.81 170 LEU A N 1
ATOM 1315 C CA . LEU A 1 170 ? 3.964 -1.674 -24.114 1.00 68.81 170 LEU A CA 1
ATOM 1316 C C . LEU A 1 170 ? 4.121 -0.787 -25.352 1.00 68.81 170 LEU A C 1
ATOM 1318 O O . LEU A 1 170 ? 3.187 -0.087 -25.737 1.00 68.81 170 LEU A O 1
ATOM 1322 N N . GLY A 1 171 ? 5.314 -0.795 -25.945 1.00 55.72 171 GLY A N 1
ATOM 1323 C CA . GLY A 1 171 ? 5.596 -0.103 -27.195 1.00 55.72 171 GLY A CA 1
ATOM 1324 C C . GLY A 1 171 ? 4.781 -0.709 -28.336 1.00 55.72 171 GLY A C 1
ATOM 1325 O O . GLY A 1 171 ? 5.290 -1.532 -29.088 1.00 55.72 171 GLY A O 1
ATOM 1326 N N . LEU A 1 172 ? 3.518 -0.300 -28.455 1.00 51.84 172 LEU A N 1
ATOM 1327 C CA . LEU A 1 172 ? 2.709 -0.405 -29.670 1.00 51.84 172 LEU A CA 1
ATOM 1328 C C . LEU A 1 172 ? 2.935 0.805 -30.588 1.00 51.84 172 LEU A C 1
ATOM 1330 O O . LEU A 1 172 ? 2.171 1.024 -31.525 1.00 51.84 172 LEU A O 1
ATOM 1334 N N . GLU A 1 173 ? 3.985 1.595 -30.348 1.00 46.84 173 GLU A N 1
ATOM 1335 C CA . GLU A 1 173 ? 4.443 2.572 -31.325 1.00 46.84 173 GLU A CA 1
ATOM 1336 C C . GLU A 1 173 ? 5.020 1.815 -32.520 1.00 46.84 173 GLU A C 1
ATOM 1338 O O . GLU A 1 173 ? 6.173 1.380 -32.549 1.00 46.84 173 GLU A O 1
ATOM 1343 N N . THR A 1 174 ? 4.150 1.614 -33.508 1.00 44.69 174 THR A N 1
ATOM 1344 C CA . THR A 1 174 ? 4.500 1.357 -34.898 1.00 44.69 174 THR A CA 1
ATOM 1345 C C . THR A 1 174 ? 5.705 2.213 -35.259 1.00 44.6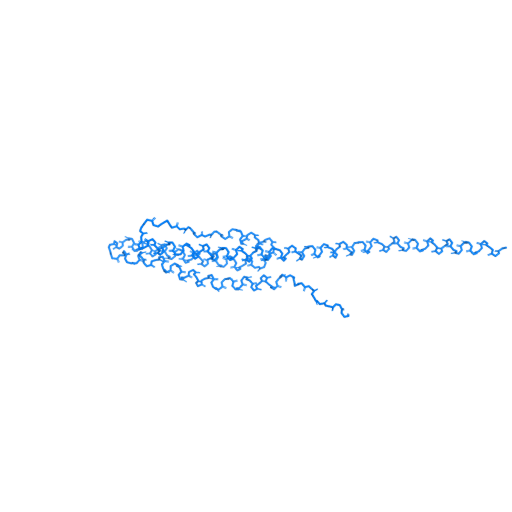9 174 THR A C 1
ATOM 1347 O O . THR A 1 174 ? 5.583 3.435 -35.352 1.00 44.69 174 THR A O 1
ATOM 1350 N N . LYS A 1 175 ? 6.859 1.568 -35.467 1.00 39.00 175 LYS A N 1
ATOM 1351 C CA . LYS A 1 175 ? 7.965 2.163 -36.217 1.00 39.00 175 LYS A CA 1
ATOM 1352 C C . LYS A 1 175 ? 7.378 2.684 -37.534 1.00 39.00 175 LYS A C 1
ATOM 1354 O O . LYS A 1 175 ? 6.957 1.875 -38.359 1.00 39.00 175 LYS A O 1
ATOM 1359 N N . LYS A 1 176 ? 7.277 4.005 -37.674 1.00 37.38 176 LYS A N 1
ATOM 1360 C CA . LYS A 1 176 ? 7.146 4.662 -38.976 1.00 37.38 176 LYS A CA 1
ATOM 1361 C C . LYS A 1 176 ? 8.528 4.814 -39.588 1.00 37.38 176 LYS A C 1
ATOM 1363 O O . LYS A 1 176 ? 9.478 5.049 -38.807 1.00 37.38 176 LYS A O 1
#

Sequence (176 aa):
MTNEVALVIVAAIGVIGTLAASFVSPFYQRAHEKWKAEREDQAILRDKAEELFDEIDSYVSGYQQASVSAVARLKDETVEVRGIPDLARIRSITAIYFPSAMPLVEDFEKQNRVLMTAIVEQAKTATEQGAAGLDTLKGLPMIMTVKYQQLASEFIPKLRGHIATETPKLGLETKK

pLDDT: mean 79.42, std 12.77, range [37.38, 94.94]

Radius of gyration: 31.1 Å; Cα contacts (8 Å, |Δi|>4): 92; chains: 1; bounding box: 74×24×99 Å